Protein AF-A0A6F9EF91-F1 (afdb_monomer)

Organism: NCBI:txid2055160

Sequence (57 aa):
MNRIECHFAPLRSFVLRGSNYPNHEALATAIRSYLRWRNKHSRHARLLREQKKIKVV

Foldseek 3Di:
DDPCPLVVQLVCVQQPPPDDQPDPVSSVVSSVVVVVVCVVPVPDPVSVVSSVVDPPD

Structure (mmCIF, N/CA/C/O backbone):
data_AF-A0A6F9EF91-F1
#
_entry.id   AF-A0A6F9EF91-F1
#
loop_
_atom_site.group_PDB
_atom_site.id
_atom_site.type_symbol
_atom_site.label_atom_id
_atom_site.label_alt_id
_atom_site.label_comp_id
_atom_site.label_asym_id
_atom_site.label_entity_id
_atom_site.label_seq_id
_atom_site.pdbx_PDB_ins_code
_atom_site.Cartn_x
_atom_site.Cartn_y
_atom_site.Cartn_z
_atom_site.occupancy
_atom_site.B_iso_or_equiv
_atom_site.auth_seq_id
_atom_site.auth_comp_id
_atom_site.auth_asym_id
_atom_site.auth_atom_id
_atom_site.pdbx_PDB_model_num
ATOM 1 N N . MET A 1 1 ? 8.989 4.494 -21.584 1.00 56.03 1 MET A N 1
ATOM 2 C CA . MET A 1 1 ? 8.188 4.208 -20.371 1.00 56.03 1 MET A CA 1
ATOM 3 C C . MET A 1 1 ? 9.004 4.525 -19.126 1.00 56.03 1 MET A C 1
ATOM 5 O O . MET A 1 1 ? 10.213 4.307 -19.141 1.00 56.03 1 MET A O 1
ATOM 9 N N . ASN A 1 2 ? 8.386 5.051 -18.069 1.00 71.19 2 ASN A N 1
ATOM 10 C CA . ASN A 1 2 ? 9.077 5.378 -16.823 1.00 71.19 2 ASN A CA 1
ATOM 11 C C . ASN A 1 2 ? 9.106 4.143 -15.900 1.00 71.19 2 ASN A C 1
ATOM 13 O O . ASN A 1 2 ? 8.076 3.528 -15.630 1.00 71.19 2 ASN A O 1
ATOM 17 N N . ARG A 1 3 ? 10.285 3.763 -15.386 1.00 72.75 3 ARG A N 1
ATOM 18 C CA . ARG A 1 3 ? 10.487 2.507 -14.622 1.00 72.75 3 ARG A CA 1
ATOM 19 C C . ARG A 1 3 ? 9.624 2.401 -13.359 1.00 72.75 3 ARG A C 1
ATOM 21 O O . ARG A 1 3 ? 9.397 1.303 -12.865 1.00 72.75 3 ARG A O 1
ATOM 28 N N . ILE A 1 4 ? 9.128 3.526 -12.850 1.00 78.94 4 ILE A N 1
ATOM 29 C CA . ILE A 1 4 ? 8.278 3.586 -11.654 1.00 78.94 4 ILE A CA 1
ATOM 30 C C . ILE A 1 4 ? 6.818 3.191 -11.915 1.00 78.94 4 ILE A C 1
ATOM 32 O O . ILE A 1 4 ? 6.087 2.910 -10.965 1.00 78.94 4 ILE A O 1
ATOM 36 N N . GLU A 1 5 ? 6.376 3.146 -13.176 1.00 77.56 5 GLU A N 1
ATOM 37 C CA . GLU A 1 5 ? 4.961 2.960 -13.520 1.00 77.56 5 GLU A CA 1
ATOM 38 C C . GLU 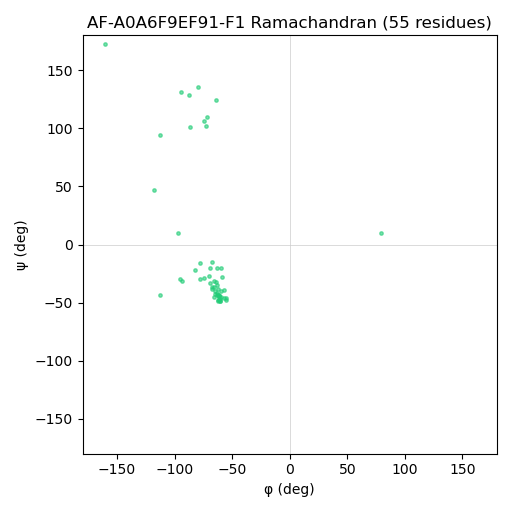A 1 5 ? 4.404 1.606 -13.067 1.00 77.56 5 GLU A C 1
ATOM 40 O O . GLU A 1 5 ? 3.258 1.511 -12.618 1.00 77.56 5 GLU A O 1
ATOM 45 N N . CYS A 1 6 ? 5.239 0.563 -13.063 1.00 83.0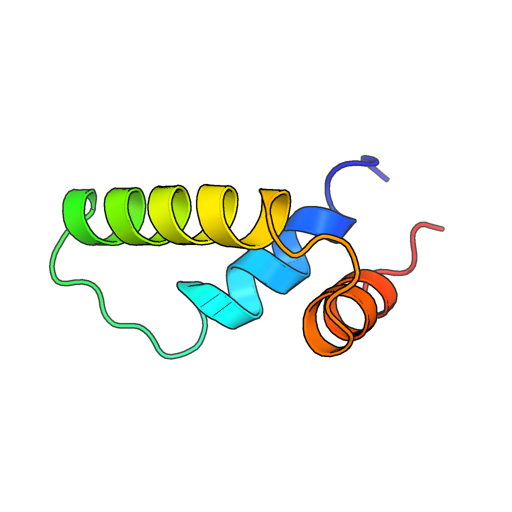6 6 CYS A N 1
ATOM 46 C CA . CYS A 1 6 ? 4.857 -0.763 -12.581 1.00 83.06 6 CYS A CA 1
ATOM 47 C C . CYS A 1 6 ? 4.493 -0.781 -11.084 1.00 83.06 6 CYS A C 1
ATOM 49 O O . CYS A 1 6 ? 3.775 -1.674 -10.630 1.00 83.06 6 CYS A O 1
ATOM 51 N N . HIS A 1 7 ? 4.935 0.210 -10.302 1.00 84.00 7 HIS A N 1
ATOM 52 C CA . HIS A 1 7 ? 4.611 0.321 -8.881 1.00 84.00 7 HIS A CA 1
ATOM 53 C C . HIS A 1 7 ? 3.245 0.966 -8.618 1.00 84.00 7 HIS A C 1
ATOM 55 O O . HIS A 1 7 ? 2.655 0.717 -7.560 1.00 84.00 7 HIS A O 1
ATOM 61 N N . PHE A 1 8 ? 2.714 1.742 -9.568 1.00 86.38 8 PHE A N 1
ATOM 62 C CA . PHE A 1 8 ? 1.426 2.420 -9.412 1.00 86.38 8 PHE A CA 1
ATOM 63 C C . PHE A 1 8 ? 0.230 1.489 -9.623 1.00 86.38 8 PHE A C 1
ATOM 65 O O . PHE A 1 8 ? -0.801 1.678 -8.979 1.00 86.38 8 PHE A O 1
ATOM 72 N N . ALA A 1 9 ? 0.356 0.445 -10.447 1.00 88.94 9 ALA A N 1
ATOM 73 C CA . ALA A 1 9 ? -0.724 -0.526 -10.648 1.00 88.94 9 ALA A CA 1
ATOM 74 C C . ALA A 1 9 ? -1.130 -1.263 -9.350 1.00 88.94 9 ALA A C 1
ATOM 76 O O . ALA A 1 9 ? -2.315 -1.246 -9.002 1.00 88.94 9 ALA A O 1
ATOM 77 N N . PRO A 1 10 ? -0.187 -1.816 -8.562 1.00 91.81 10 PRO A N 1
ATOM 78 C CA . PRO A 1 10 ? -0.474 -2.306 -7.220 1.00 91.81 10 PRO A CA 1
ATOM 79 C C . PRO A 1 10 ? -1.102 -1.241 -6.311 1.00 91.81 10 PRO A C 1
ATOM 81 O O . PRO A 1 10 ? -2.133 -1.503 -5.698 1.00 91.81 10 PRO A O 1
ATOM 84 N N . LEU A 1 11 ? -0.542 -0.025 -6.255 1.00 92.69 11 LEU A N 1
ATOM 85 C CA . LEU A 1 11 ? -1.082 1.054 -5.417 1.00 92.69 11 LEU A CA 1
ATOM 86 C C . LEU A 1 11 ? -2.558 1.331 -5.745 1.00 92.69 11 LEU A C 1
ATOM 88 O O . LEU A 1 11 ? -3.400 1.378 -4.850 1.00 92.69 11 LEU A O 1
ATOM 92 N N . ARG A 1 12 ? -2.892 1.425 -7.036 1.00 90.38 12 ARG A N 1
ATOM 93 C CA . ARG A 1 12 ? -4.269 1.595 -7.496 1.00 90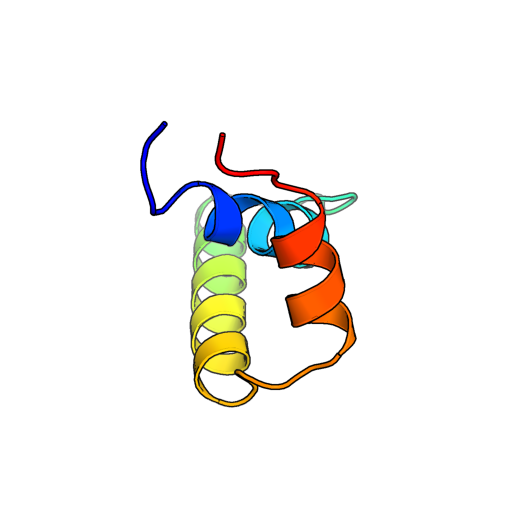.38 12 ARG A CA 1
ATOM 94 C C . ARG A 1 12 ? -5.151 0.419 -7.085 1.00 90.38 12 ARG A C 1
ATOM 96 O O . ARG A 1 12 ? -6.253 0.649 -6.607 1.00 90.38 12 ARG A O 1
ATOM 103 N N . SER A 1 13 ? -4.689 -0.822 -7.233 1.00 90.94 13 SER A N 1
ATOM 104 C CA . SER A 1 13 ? -5.493 -1.999 -6.882 1.00 90.94 13 SER A CA 1
ATOM 105 C C . SER A 1 13 ? -5.732 -2.165 -5.379 1.00 90.94 13 SER A C 1
ATOM 107 O O . SER A 1 13 ? -6.763 -2.725 -5.015 1.00 90.94 13 SER A O 1
ATOM 109 N N . PHE A 1 14 ? -4.782 -1.774 -4.529 1.00 90.94 14 PHE A N 1
ATOM 110 C CA . PHE A 1 14 ? -4.853 -2.011 -3.083 1.00 90.94 14 PHE A CA 1
ATOM 111 C C . PHE A 1 14 ? -5.411 -0.827 -2.297 1.00 90.94 14 PHE A C 1
ATOM 113 O O . PHE A 1 14 ? -6.005 -1.040 -1.247 1.00 90.94 14 PHE A O 1
ATOM 120 N N . VAL A 1 15 ? -5.204 0.398 -2.782 1.00 93.50 15 VAL A N 1
ATOM 121 C CA . VAL A 1 15 ? -5.552 1.620 -2.044 1.00 93.50 15 VAL A CA 1
ATOM 122 C C . VAL A 1 15 ? -6.684 2.379 -2.725 1.00 93.50 15 VAL A C 1
ATOM 124 O O . VAL A 1 15 ? -7.605 2.820 -2.055 1.00 93.50 15 VAL A O 1
ATOM 127 N N . LEU A 1 16 ? -6.656 2.521 -4.051 1.00 90.56 16 LEU A N 1
ATOM 128 C CA . LEU A 1 16 ? -7.585 3.421 -4.751 1.00 90.56 16 LEU A CA 1
ATOM 129 C C . LEU A 1 16 ? -8.854 2.722 -5.258 1.00 90.56 16 LEU A C 1
ATOM 131 O O . LEU A 1 16 ? -9.910 3.338 -5.362 1.00 90.56 16 LEU A O 1
ATOM 135 N N . ARG A 1 17 ? -8.765 1.441 -5.629 1.00 91.69 17 ARG A N 1
ATOM 136 C CA . ARG A 1 17 ? -9.857 0.728 -6.298 1.00 91.69 17 ARG A CA 1
ATOM 137 C C . ARG A 1 17 ? -11.001 0.435 -5.326 1.00 91.69 17 ARG A C 1
ATOM 139 O O . ARG A 1 17 ? -10.885 -0.466 -4.504 1.00 91.69 17 ARG A O 1
ATOM 146 N N . GLY A 1 18 ? -12.130 1.118 -5.519 1.00 81.31 18 GLY A N 1
ATOM 147 C CA . GLY A 1 18 ? -13.353 0.909 -4.733 1.00 81.31 18 GLY A CA 1
ATOM 148 C C . GLY A 1 18 ? -13.332 1.577 -3.356 1.00 81.31 18 GLY A C 1
ATOM 149 O O . GLY A 1 18 ? -14.219 1.316 -2.551 1.00 81.31 18 GLY A O 1
ATOM 150 N N . SER A 1 19 ? -12.337 2.425 -3.088 1.00 88.06 19 SER A N 1
ATOM 151 C CA . SER A 1 19 ? -12.213 3.155 -1.828 1.00 88.06 19 SER A CA 1
ATOM 152 C C . SER A 1 19 ? -12.841 4.539 -1.956 1.00 88.06 19 SER A C 1
ATOM 154 O O . SER A 1 19 ? -12.521 5.272 -2.890 1.00 88.06 19 SER A O 1
ATOM 156 N N . ASN A 1 20 ? -13.680 4.922 -0.994 1.00 90.75 20 ASN A N 1
ATOM 157 C CA . ASN A 1 20 ? -14.170 6.291 -0.847 1.00 90.75 20 ASN A CA 1
ATOM 158 C C . ASN A 1 20 ? -13.590 6.893 0.438 1.00 90.75 20 ASN A C 1
ATOM 160 O O . ASN A 1 20 ? -14.106 6.656 1.529 1.00 90.75 20 ASN A O 1
ATOM 164 N N . TYR A 1 21 ? -12.472 7.610 0.320 1.00 92.88 21 TYR A N 1
ATOM 165 C CA . TYR A 1 21 ? -11.852 8.263 1.471 1.00 92.88 21 TYR A CA 1
ATOM 166 C C . TYR A 1 21 ? -12.582 9.573 1.789 1.00 92.88 21 TYR A C 1
ATOM 168 O O . TYR A 1 21 ? -12.839 10.348 0.872 1.00 92.88 21 TYR A O 1
ATOM 176 N N . PRO A 1 22 ? -12.869 9.864 3.070 1.00 94.50 22 PRO A N 1
ATOM 177 C CA . PRO A 1 22 ? -13.630 11.053 3.454 1.00 94.50 22 PRO A CA 1
ATOM 178 C C . PRO A 1 22 ? -12.865 12.367 3.228 1.00 94.50 22 PRO A C 1
ATOM 180 O O . PRO A 1 22 ? -13.475 13.429 3.184 1.00 94.50 22 PRO A O 1
ATOM 183 N N . ASN A 1 23 ? -11.533 12.316 3.120 1.00 95.69 23 ASN A N 1
ATOM 184 C CA . ASN A 1 23 ? -10.674 13.464 2.840 1.00 95.69 23 ASN A CA 1
ATOM 185 C C . ASN A 1 23 ? -9.295 13.019 2.312 1.00 95.69 23 ASN A C 1
ATOM 187 O O . ASN A 1 23 ? -8.948 11.831 2.316 1.00 95.69 23 ASN A O 1
ATOM 191 N N . HIS A 1 24 ? -8.493 13.994 1.878 1.00 94.44 24 HIS A N 1
ATOM 192 C CA . HIS A 1 24 ? -7.150 13.758 1.345 1.00 94.44 24 HIS A CA 1
ATOM 193 C C . HIS A 1 24 ? -6.162 13.209 2.387 1.00 94.44 24 HIS A C 1
ATOM 195 O O . HIS A 1 24 ? -5.307 12.398 2.032 1.00 94.44 24 HIS A O 1
ATOM 201 N N . GLU A 1 25 ? -6.301 13.563 3.667 1.00 97.38 25 GLU A N 1
ATOM 202 C CA . GLU A 1 25 ? -5.430 13.055 4.738 1.00 97.38 25 GLU A CA 1
ATOM 203 C C . GLU A 1 25 ? -5.628 11.556 5.000 1.00 97.38 25 GLU A C 1
ATOM 205 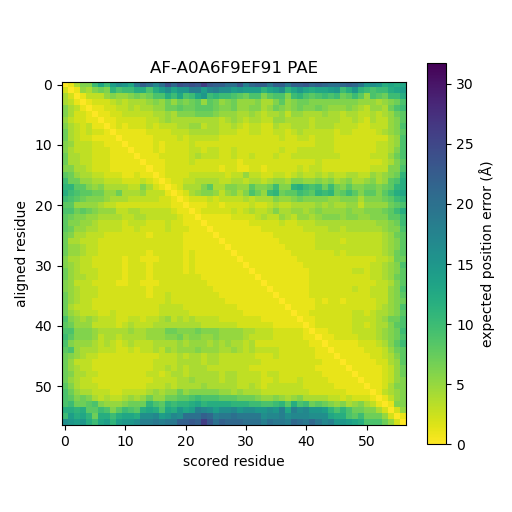O O . GLU A 1 25 ? -4.663 10.805 5.197 1.00 97.38 25 GLU A O 1
ATOM 210 N N . ALA A 1 26 ? -6.877 11.089 4.936 1.00 95.75 26 ALA A N 1
ATOM 211 C CA . ALA A 1 26 ? -7.219 9.677 5.045 1.00 95.75 26 ALA A CA 1
ATOM 212 C C . ALA A 1 26 ? -6.618 8.876 3.881 1.00 95.75 26 ALA A C 1
ATOM 214 O O . ALA A 1 26 ? -6.004 7.826 4.100 1.00 95.75 26 ALA A O 1
ATOM 215 N N . LEU A 1 27 ? -6.708 9.406 2.656 1.00 96.06 27 LEU A N 1
ATOM 216 C CA . LEU A 1 27 ? -6.062 8.811 1.487 1.00 96.06 27 LEU A CA 1
ATOM 217 C C . LEU A 1 27 ? -4.532 8.780 1.644 1.00 96.06 27 LEU A C 1
ATOM 219 O O . LEU A 1 27 ? -3.915 7.731 1.449 1.00 96.06 27 LEU A O 1
ATOM 223 N N . ALA A 1 28 ? -3.906 9.891 2.039 1.00 96.50 28 ALA A N 1
ATOM 224 C CA . ALA A 1 28 ? -2.457 9.969 2.228 1.00 96.50 28 ALA A CA 1
ATOM 225 C C . ALA A 1 28 ? -1.964 8.961 3.278 1.00 96.50 28 ALA A C 1
ATOM 227 O O . ALA A 1 28 ? -0.941 8.296 3.096 1.00 96.50 28 ALA A O 1
ATOM 228 N N . THR A 1 29 ? -2.722 8.787 4.359 1.00 96.88 29 THR A N 1
ATOM 229 C CA . THR A 1 29 ? -2.441 7.790 5.396 1.00 96.88 29 THR A CA 1
ATOM 230 C C . THR A 1 29 ? -2.559 6.364 4.866 1.00 96.88 29 THR A C 1
ATOM 232 O O . THR A 1 29 ? -1.666 5.552 5.114 1.00 96.88 29 THR A O 1
ATOM 235 N N . ALA A 1 30 ? -3.583 6.061 4.068 1.00 95.88 30 ALA A N 1
ATOM 236 C CA . ALA A 1 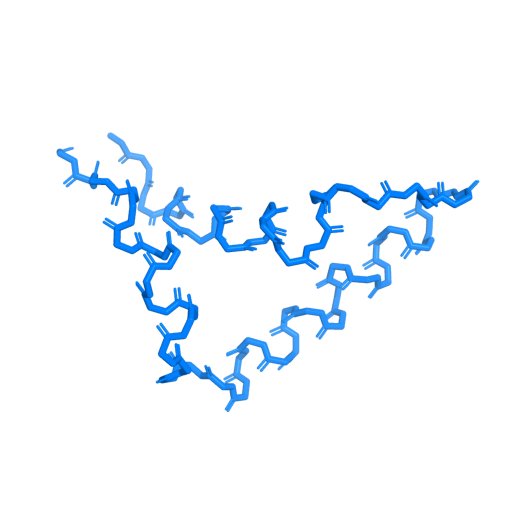30 ? -3.728 4.752 3.437 1.00 95.88 30 ALA A CA 1
ATOM 237 C C . ALA A 1 30 ? -2.577 4.442 2.463 1.00 95.88 30 ALA A C 1
ATOM 239 O O . ALA A 1 30 ? -2.020 3.342 2.494 1.00 95.88 30 ALA A O 1
ATOM 240 N N . ILE A 1 31 ? -2.153 5.427 1.662 1.00 95.69 31 ILE A N 1
ATOM 241 C CA . ILE A 1 31 ? -0.985 5.307 0.776 1.00 95.69 31 ILE A CA 1
ATOM 242 C C . ILE A 1 31 ? 0.281 5.023 1.598 1.00 95.69 31 ILE A C 1
ATOM 244 O O . ILE A 1 31 ? 1.012 4.081 1.288 1.00 95.69 31 ILE A O 1
ATOM 248 N N . ARG A 1 32 ? 0.538 5.786 2.671 1.00 96.38 32 ARG A N 1
ATOM 249 C CA . ARG A 1 32 ? 1.707 5.586 3.551 1.00 96.38 32 ARG A CA 1
ATOM 250 C C . ARG A 1 32 ? 1.712 4.194 4.186 1.00 96.38 32 ARG A C 1
ATOM 252 O O . ARG A 1 32 ? 2.739 3.514 4.162 1.00 96.38 32 ARG A O 1
ATOM 259 N N . SER A 1 33 ? 0.572 3.744 4.702 1.00 95.94 33 SER A N 1
ATOM 260 C CA . SER A 1 33 ? 0.412 2.403 5.275 1.00 95.94 33 SER A CA 1
ATOM 261 C C . SER A 1 33 ? 0.674 1.308 4.242 1.00 95.94 33 SER A C 1
ATOM 263 O O . SER A 1 33 ? 1.421 0.366 4.513 1.00 95.94 33 SER A O 1
ATOM 265 N N . TYR A 1 34 ? 0.144 1.468 3.028 1.00 94.88 34 TYR A N 1
ATOM 266 C CA . TYR A 1 34 ? 0.405 0.549 1.927 1.00 94.88 34 TYR A CA 1
ATOM 267 C C . TYR A 1 34 ? 1.887 0.508 1.536 1.00 94.88 34 TYR A C 1
ATOM 269 O O . TYR A 1 34 ? 2.432 -0.578 1.351 1.00 94.88 34 TYR A O 1
ATOM 277 N N . LEU A 1 35 ? 2.570 1.654 1.450 1.00 94.19 35 LEU A N 1
ATOM 278 C CA . LEU A 1 35 ? 4.002 1.693 1.135 1.00 94.19 35 LEU A CA 1
ATOM 279 C C . LEU A 1 35 ? 4.832 0.957 2.194 1.00 94.19 35 LEU A C 1
ATOM 281 O O . LEU A 1 35 ? 5.700 0.158 1.836 1.00 94.19 35 LEU A O 1
ATOM 285 N N . ARG A 1 36 ? 4.527 1.155 3.486 1.00 95.88 36 ARG A N 1
ATOM 286 C CA . ARG A 1 36 ? 5.171 0.426 4.595 1.00 95.88 36 ARG A CA 1
ATOM 287 C C . ARG A 1 36 ? 4.929 -1.079 4.484 1.00 95.88 36 ARG A C 1
ATOM 289 O O . ARG A 1 36 ? 5.874 -1.861 4.575 1.00 95.88 36 ARG A O 1
ATOM 296 N N . TRP A 1 37 ? 3.685 -1.486 4.231 1.00 95.25 37 TRP A N 1
ATOM 297 C CA . TRP A 1 37 ? 3.335 -2.892 4.048 1.00 95.25 37 TRP A CA 1
ATOM 298 C C . TRP A 1 37 ? 4.043 -3.506 2.837 1.00 95.25 37 TRP A C 1
ATOM 300 O O . TRP A 1 37 ? 4.667 -4.555 2.972 1.00 95.25 37 TRP A O 1
ATOM 310 N N . ARG A 1 38 ? 4.017 -2.843 1.677 1.00 93.81 38 ARG A N 1
ATO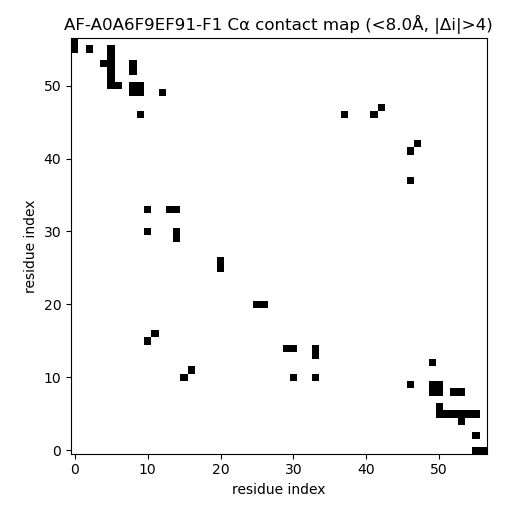M 311 C CA . ARG A 1 38 ? 4.684 -3.297 0.450 1.00 93.81 38 ARG A CA 1
ATOM 312 C C . ARG A 1 38 ? 6.174 -3.507 0.675 1.00 93.81 38 ARG A C 1
ATOM 314 O O . ARG A 1 38 ? 6.707 -4.521 0.239 1.00 93.81 38 ARG A O 1
ATOM 321 N N . ASN A 1 39 ? 6.836 -2.553 1.328 1.00 91.81 39 ASN A N 1
ATOM 322 C CA . ASN A 1 39 ? 8.274 -2.629 1.571 1.00 91.81 39 ASN A CA 1
ATOM 323 C C . ASN A 1 39 ? 8.622 -3.830 2.470 1.00 91.81 39 ASN A C 1
ATOM 325 O O . ASN A 1 39 ? 9.631 -4.485 2.237 1.00 91.81 39 ASN A O 1
ATOM 329 N N . LYS A 1 40 ? 7.752 -4.178 3.432 1.00 95.69 40 LYS A N 1
ATOM 330 C CA . LYS A 1 40 ? 7.888 -5.391 4.258 1.00 95.69 40 LYS A CA 1
ATOM 331 C C . LYS A 1 40 ? 7.537 -6.686 3.503 1.00 95.69 40 LYS A C 1
ATOM 333 O O . LYS A 1 40 ? 8.090 -7.735 3.813 1.00 95.69 40 LYS A O 1
ATOM 338 N N . HIS A 1 41 ? 6.650 -6.628 2.508 1.00 92.12 41 HIS A N 1
ATOM 339 C CA . HIS A 1 41 ? 6.108 -7.794 1.793 1.00 92.12 41 HIS A CA 1
ATOM 340 C C . HIS A 1 41 ? 6.453 -7.781 0.295 1.00 92.12 41 HIS A C 1
ATOM 342 O O . HIS A 1 41 ? 5.600 -8.022 -0.564 1.00 92.12 41 HIS A O 1
ATOM 348 N N . SER A 1 42 ? 7.720 -7.524 -0.035 1.00 87.38 42 SER A N 1
ATOM 349 C CA . SER A 1 42 ? 8.197 -7.369 -1.419 1.00 87.38 42 SER A CA 1
ATOM 350 C C . SER A 1 42 ? 7.950 -8.593 -2.313 1.00 87.38 42 SER A C 1
ATOM 352 O O . SER A 1 42 ? 7.757 -8.449 -3.518 1.00 87.38 42 SER A O 1
ATOM 354 N N . ARG A 1 43 ? 7.897 -9.799 -1.732 1.00 91.25 43 ARG A N 1
ATOM 355 C CA . ARG A 1 43 ? 7.683 -11.070 -2.452 1.00 91.25 43 ARG A CA 1
ATOM 356 C C . ARG A 1 43 ? 6.227 -11.547 -2.445 1.00 91.25 43 ARG A C 1
ATOM 358 O O . ARG A 1 43 ? 5.948 -12.679 -2.832 1.00 91.25 43 ARG A O 1
ATOM 365 N N . HIS A 1 44 ? 5.286 -10.713 -2.002 1.00 93.50 44 HIS A N 1
ATOM 366 C CA . HIS A 1 44 ? 3.883 -11.106 -1.911 1.00 93.50 44 HIS A CA 1
ATOM 367 C C . HIS A 1 44 ? 3.294 -11.416 -3.296 1.00 93.50 44 HIS A C 1
ATOM 369 O O . HIS A 1 44 ? 3.281 -10.570 -4.193 1.00 93.50 44 HIS A O 1
ATOM 375 N N . ALA A 1 45 ? 2.744 -12.619 -3.472 1.00 93.12 45 ALA A N 1
ATOM 376 C CA . ALA A 1 45 ? 2.321 -13.123 -4.781 1.00 93.12 45 ALA A CA 1
ATOM 377 C C . ALA A 1 45 ? 1.294 -12.218 -5.487 1.00 93.12 45 ALA A C 1
ATOM 379 O O . ALA A 1 45 ? 1.377 -12.000 -6.696 1.00 93.12 45 ALA A O 1
ATOM 380 N N . ARG A 1 46 ? 0.334 -11.638 -4.750 1.00 90.62 46 ARG A N 1
ATOM 381 C CA . ARG A 1 46 ? -0.649 -10.705 -5.334 1.00 90.62 46 ARG A CA 1
ATOM 382 C C . ARG A 1 46 ? 0.002 -9.402 -5.799 1.00 90.62 46 ARG A C 1
ATOM 384 O O . ARG A 1 46 ? -0.368 -8.895 -6.846 1.00 90.62 46 ARG A O 1
ATOM 391 N N . LEU A 1 47 ? 0.998 -8.905 -5.068 1.00 90.94 47 LEU A N 1
ATOM 392 C CA . LEU A 1 47 ? 1.734 -7.703 -5.449 1.00 90.94 47 LEU A CA 1
ATOM 393 C C . LEU A 1 47 ? 2.530 -7.935 -6.739 1.00 90.94 47 LEU A C 1
ATOM 395 O O . LEU A 1 47 ? 2.443 -7.132 -7.662 1.00 90.94 47 LEU A O 1
ATOM 399 N N . LEU A 1 48 ? 3.228 -9.069 -6.832 1.00 91.00 48 LEU A N 1
ATOM 400 C CA . LEU A 1 48 ? 3.968 -9.452 -8.036 1.00 91.00 48 LEU A CA 1
ATOM 401 C C . LEU A 1 48 ? 3.042 -9.642 -9.243 1.00 91.00 48 LEU A C 1
ATOM 403 O O . LEU A 1 48 ? 3.392 -9.242 -10.350 1.00 91.00 48 LEU A O 1
ATOM 407 N N . ARG A 1 49 ? 1.843 -10.209 -9.047 1.00 91.56 49 ARG A N 1
ATOM 408 C CA . ARG A 1 49 ? 0.832 -10.306 -10.112 1.00 91.56 49 ARG A CA 1
ATOM 409 C C . ARG A 1 49 ? 0.389 -8.934 -10.611 1.00 91.56 49 ARG A C 1
ATOM 411 O O . ARG A 1 49 ? 0.348 -8.737 -11.818 1.00 91.56 49 ARG A O 1
ATOM 418 N N . GLU A 1 50 ? 0.091 -7.996 -9.714 1.00 90.12 50 GLU A N 1
ATOM 419 C CA . GLU A 1 50 ? -0.309 -6.638 -10.110 1.00 90.12 50 GLU A CA 1
ATOM 420 C C . GLU A 1 50 ? 0.827 -5.877 -10.814 1.00 90.12 50 GLU A C 1
ATOM 422 O O . GLU A 1 50 ? 0.569 -5.178 -11.788 1.00 90.12 50 GLU A O 1
ATOM 427 N N . GLN A 1 51 ? 2.086 -6.058 -10.396 1.00 88.56 51 GLN A N 1
ATOM 428 C CA . GLN A 1 51 ? 3.245 -5.464 -1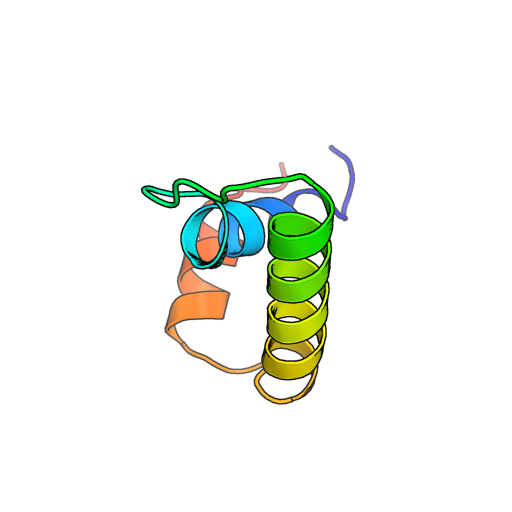1.082 1.00 88.56 51 GLN A CA 1
ATOM 429 C C . GLN A 1 51 ? 3.430 -6.023 -12.497 1.00 88.56 51 GLN A C 1
ATOM 431 O O . GLN A 1 51 ? 3.693 -5.265 -13.425 1.00 88.56 51 GLN A O 1
ATOM 436 N N . LYS A 1 52 ? 3.231 -7.335 -12.680 1.00 87.75 52 LYS A N 1
ATOM 437 C CA . LYS A 1 52 ? 3.357 -8.021 -13.978 1.00 87.75 52 LYS A CA 1
ATOM 438 C C . LYS A 1 52 ? 2.284 -7.634 -15.002 1.00 87.75 52 LYS A C 1
ATOM 440 O O . LYS A 1 52 ? 2.456 -7.929 -16.180 1.00 87.75 52 LYS A O 1
ATOM 445 N N . LYS A 1 53 ? 1.186 -6.992 -14.583 1.00 84.44 53 LYS A N 1
ATOM 446 C CA . LYS A 1 53 ? 0.165 -6.469 -15.511 1.00 84.44 53 LYS A CA 1
ATOM 447 C C . LYS A 1 53 ? 0.671 -5.273 -16.312 1.00 84.44 53 LYS A C 1
ATOM 449 O O . LYS A 1 53 ? 0.199 -5.050 -17.422 1.00 84.44 53 LYS A O 1
ATOM 454 N N . ILE A 1 54 ? 1.621 -4.519 -15.763 1.00 79.44 54 ILE A N 1
ATOM 455 C CA . ILE A 1 54 ? 2.277 -3.430 -16.479 1.00 79.44 54 ILE A CA 1
ATOM 456 C C . ILE A 1 54 ? 3.445 -4.036 -17.250 1.00 79.44 54 ILE A C 1
ATOM 458 O O . ILE A 1 54 ? 4.494 -4.339 -16.683 1.00 79.44 54 ILE A O 1
ATOM 462 N N . LYS A 1 55 ? 3.247 -4.244 -18.553 1.00 64.88 55 LYS A N 1
ATOM 463 C CA . LYS A 1 55 ? 4.348 -4.565 -19.459 1.00 64.88 55 LYS A CA 1
ATOM 464 C C . LYS A 1 55 ? 5.137 -3.283 -19.687 1.00 64.88 55 LYS A C 1
ATOM 466 O O . LYS A 1 55 ? 4.652 -2.382 -20.361 1.00 64.88 55 LYS A O 1
ATOM 471 N N . VAL A 1 56 ? 6.320 -3.202 -19.086 1.00 61.47 56 VAL A N 1
ATOM 472 C CA . VAL A 1 56 ? 7.320 -2.215 -19.492 1.00 61.47 56 VAL A CA 1
ATOM 473 C C . VAL A 1 56 ? 7.861 -2.703 -20.834 1.00 61.47 56 VAL A C 1
ATOM 475 O O . VAL A 1 56 ? 8.580 -3.700 -20.861 1.00 61.47 56 VAL A O 1
ATOM 478 N N . VAL A 1 57 ? 7.400 -2.084 -21.923 1.00 58.00 57 VAL A N 1
ATOM 479 C CA . VAL A 1 57 ? 7.951 -2.260 -23.277 1.00 58.00 57 VAL A CA 1
ATOM 480 C C . VAL A 1 57 ? 9.086 -1.264 -23.467 1.00 58.00 57 VAL A C 1
ATOM 482 O O 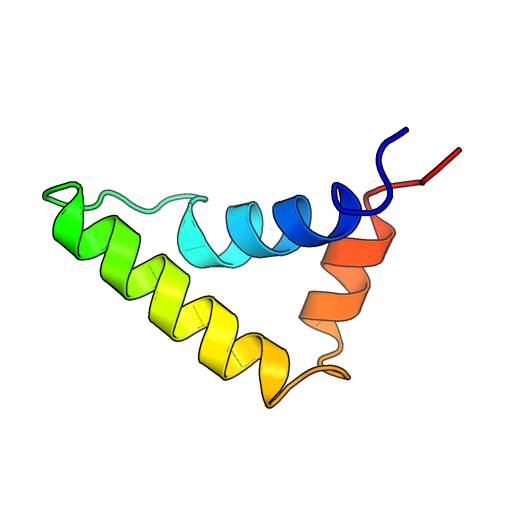. VAL A 1 57 ? 8.917 -0.097 -23.030 1.00 58.00 57 VAL A O 1
#

Solvent-accessible surface area (backbone atoms only — not comparable to full-atom values): 3454 Å² total; per-residue (Å²): 124,66,88,65,57,39,60,48,48,34,46,39,64,75,59,53,62,92,55,84,64,96,44,70,67,57,45,52,50,49,51,52,53,47,52,56,49,44,70,76,43,71,81,36,67,69,54,53,52,37,28,64,70,49,75,86,113

pLDDT: mean 88.3, std 9.71, range [56.03, 97.38]

Mean predicted aligned error: 4.34 Å

Radius of gyration: 12.01 Å; Cα contacts (8 Å, |Δi|>4): 32; chains: 1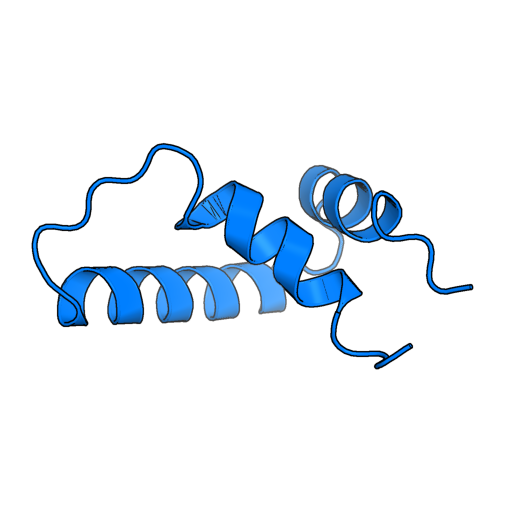; bounding box: 25×27×29 Å

Secondary structure (DSSP, 8-state):
--TTHHHHHHHIIIIITT---SSHHHHHHHHHHHHHHHHHTTT-HHHHHHHHTS---